Protein AF-A0A498L8N4-F1 (afdb_monomer_lite)

Foldseek 3Di:
DDDPDDDDDDDDPDDDPVVVVLVVLLVVLLVVQLPDDPDVVSNLVSLLSNLVVLVVVCQVPVQDDPVRSCNSHVCCPPPCSVLSSLCSVPPPVSVVCVVCLQVPVLVVLVVVCVVVVNDDPDDLVPDDSVVSSVSSVVSVVVRPPCDWDDDDPDIDHRDHPPDPDDDDPPDDPDDDDDD

Sequence (179 aa):
MEECSTTQPRASSKKDYGTLEREERALQQKEWLKHNSEPFTQVQSYMKDAVLCRANWIRANSSKDILELLTEYPHLTSPGMIAQDFQVLHGEAAPKLFETWIPEYAEKVLYLAKQDNKLPSLSVEDMTLDAKGELALTLLPTMVPQAVYRVGKKTIRHSIDVYKRHPGAIIGADIPDHE

Structure (mmCIF, N/CA/C/O backbone):
data_AF-A0A498L8N4-F1
#
_entry.id   AF-A0A498L8N4-F1
#
loop_
_atom_site.group_PDB
_atom_site.id
_atom_site.type_symbol
_atom_site.label_atom_id
_atom_site.label_alt_id
_atom_site.label_comp_id
_atom_site.label_asym_id
_atom_site.label_entity_id
_atom_site.label_seq_id
_atom_site.pdbx_PDB_ins_code
_atom_site.Cartn_x
_atom_site.Cartn_y
_atom_site.Cartn_z
_atom_site.occupancy
_atom_site.B_iso_or_equiv
_atom_site.auth_seq_id
_atom_site.auth_comp_id
_atom_site.auth_asym_id
_atom_site.auth_atom_id
_atom_site.pdbx_PDB_model_num
ATOM 1 N N . MET A 1 1 ? -32.725 -50.097 -29.576 1.00 42.28 1 MET A N 1
ATOM 2 C CA . MET A 1 1 ? -31.560 -49.910 -28.690 1.00 42.28 1 MET A CA 1
ATOM 3 C C . MET A 1 1 ? -30.473 -49.281 -29.528 1.00 42.28 1 MET A C 1
ATOM 5 O O . MET A 1 1 ? -30.275 -49.774 -30.626 1.00 42.28 1 MET A O 1
ATOM 9 N N . GLU A 1 2 ? -29.892 -48.200 -29.006 1.00 37.69 2 GLU A N 1
ATOM 10 C CA . GLU A 1 2 ? -28.631 -47.514 -29.352 1.00 37.69 2 GLU A CA 1
ATOM 11 C C . GLU A 1 2 ? -28.847 -45.994 -29.339 1.00 37.69 2 GLU A C 1
ATOM 13 O O . GLU A 1 2 ? -29.085 -45.350 -30.356 1.00 37.69 2 GLU A O 1
ATOM 18 N N . GLU A 1 3 ? -28.809 -45.424 -28.130 1.00 36.22 3 GLU A N 1
ATOM 19 C CA . GLU A 1 3 ? -28.600 -43.990 -27.935 1.00 36.22 3 GLU A CA 1
ATOM 20 C C . GLU A 1 3 ? -27.103 -43.693 -28.086 1.00 36.22 3 GLU A C 1
ATOM 22 O O . GLU A 1 3 ? -26.272 -44.125 -27.285 1.00 36.22 3 GLU A O 1
ATOM 27 N N . CYS A 1 4 ? -26.761 -42.948 -29.135 1.00 31.34 4 CYS A N 1
ATOM 28 C CA . CYS A 1 4 ? -25.422 -42.433 -29.380 1.00 31.34 4 CYS A CA 1
ATOM 29 C C . CYS A 1 4 ? -25.101 -41.327 -28.361 1.00 31.34 4 CYS A C 1
ATOM 31 O O . CYS A 1 4 ? -25.475 -40.165 -28.527 1.00 31.34 4 CYS A O 1
ATOM 33 N N . SER A 1 5 ? -24.408 -41.697 -27.283 1.00 40.62 5 SER A N 1
ATOM 34 C CA . SER A 1 5 ? -23.850 -40.752 -26.312 1.00 40.62 5 SER A CA 1
ATOM 35 C C . SER A 1 5 ? -22.663 -40.005 -26.924 1.00 40.62 5 SER A C 1
ATOM 37 O O . SER A 1 5 ? -21.530 -40.482 -26.912 1.00 40.62 5 SER A O 1
ATOM 39 N N . THR A 1 6 ? -22.920 -38.810 -27.458 1.00 42.62 6 THR A N 1
ATOM 40 C CA . THR A 1 6 ? -21.862 -37.870 -27.848 1.00 42.62 6 THR A CA 1
ATOM 41 C C . THR A 1 6 ? -21.382 -37.111 -26.612 1.00 42.62 6 THR A C 1
ATOM 43 O O . THR A 1 6 ? -21.995 -36.141 -26.168 1.00 42.62 6 THR A O 1
ATOM 46 N N . THR A 1 7 ? -20.261 -37.562 -26.054 1.00 40.69 7 THR A N 1
ATOM 47 C CA . THR A 1 7 ? -19.491 -36.852 -25.027 1.00 40.69 7 THR A CA 1
ATOM 48 C C . THR A 1 7 ? -18.955 -35.538 -25.601 1.00 40.69 7 THR A C 1
ATOM 50 O O . THR A 1 7 ? -18.041 -35.540 -26.424 1.00 40.69 7 THR A O 1
ATOM 53 N N . GLN A 1 8 ? -19.502 -34.400 -25.165 1.00 39.06 8 GLN A N 1
ATOM 54 C CA . GLN A 1 8 ? -18.907 -33.089 -25.436 1.00 39.06 8 GLN A CA 1
ATOM 55 C C . GLN A 1 8 ? -17.616 -32.910 -24.612 1.00 39.06 8 GLN A C 1
ATOM 57 O O . GLN A 1 8 ? -17.622 -33.173 -23.405 1.00 39.06 8 GLN A O 1
ATOM 62 N N . PRO A 1 9 ? -16.506 -32.439 -25.210 1.00 43.38 9 PRO A N 1
ATOM 63 C CA . PRO A 1 9 ? -15.283 -32.184 -24.467 1.00 43.38 9 PRO A CA 1
ATOM 64 C C . PRO A 1 9 ? -15.436 -30.947 -23.576 1.00 43.38 9 PRO A C 1
ATOM 66 O O . PRO A 1 9 ? -15.895 -29.882 -23.990 1.00 43.38 9 PRO A O 1
ATOM 69 N N . ARG A 1 10 ? -15.016 -31.116 -22.321 1.00 39.66 10 ARG A N 1
ATOM 70 C CA . ARG A 1 10 ? -14.948 -30.097 -21.271 1.00 39.66 10 ARG A CA 1
ATOM 71 C C . ARG A 1 10 ? -14.073 -28.932 -21.752 1.00 39.66 10 ARG A C 1
ATOM 73 O O . ARG A 1 10 ? -12.900 -29.128 -22.057 1.00 39.66 10 ARG A O 1
ATOM 80 N N . ALA A 1 11 ? -14.641 -27.731 -21.825 1.00 39.66 11 ALA A N 1
ATOM 81 C CA . ALA A 1 11 ? -13.932 -26.531 -22.254 1.00 39.66 11 ALA A CA 1
ATOM 82 C C . ALA A 1 11 ? -12.748 -26.223 -21.316 1.00 39.66 11 ALA A C 1
ATOM 84 O O . ALA A 1 11 ? -12.935 -25.788 -20.180 1.00 39.66 11 ALA A O 1
ATOM 85 N N . SER A 1 12 ? -11.522 -26.438 -21.800 1.00 50.81 12 SER A N 1
ATOM 86 C CA . SER A 1 12 ? -10.320 -25.835 -21.221 1.00 50.81 12 SER A CA 1
ATOM 87 C C . SER A 1 12 ? -10.375 -24.331 -21.463 1.00 50.81 12 SER A C 1
ATOM 89 O O . SER A 1 12 ? -10.429 -23.882 -22.608 1.00 50.81 12 SER A O 1
ATOM 91 N N . SER A 1 13 ? -10.373 -23.554 -20.382 1.00 54.66 13 SER A N 1
ATOM 92 C CA . SER A 1 13 ? -10.352 -22.093 -20.423 1.00 54.66 13 SER A CA 1
ATOM 93 C C . SER A 1 13 ? -9.054 -21.625 -21.095 1.00 54.66 13 SER A C 1
ATOM 95 O O . SER A 1 13 ? -7.993 -21.643 -20.474 1.00 54.66 13 SER A O 1
ATOM 97 N N . LYS A 1 14 ? -9.115 -21.2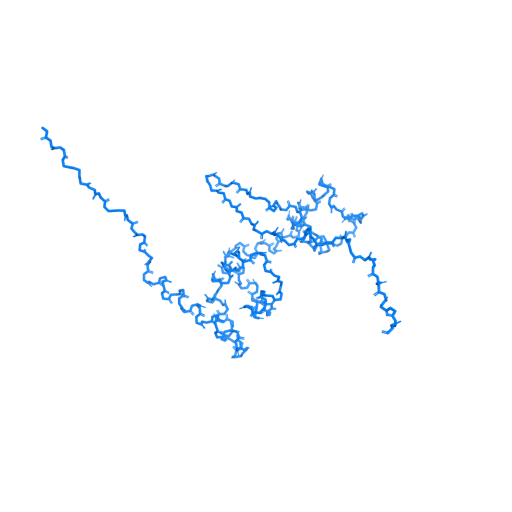46 -22.377 1.00 54.38 14 LYS A N 1
ATOM 98 C CA . LYS A 1 14 ? -7.996 -20.605 -23.079 1.00 54.38 14 LYS A CA 1
ATOM 99 C C . LYS A 1 14 ? -7.774 -19.232 -22.436 1.00 54.38 14 LYS A C 1
ATOM 101 O O . LYS A 1 14 ? -8.655 -18.386 -22.513 1.00 54.38 14 LYS A O 1
ATOM 106 N N . LYS A 1 15 ? -6.639 -19.027 -21.760 1.00 56.31 15 LYS A N 1
ATOM 107 C CA . LYS A 1 15 ? -6.178 -17.673 -21.417 1.00 56.31 15 LYS A CA 1
ATOM 108 C C . LYS A 1 15 ? -5.852 -16.945 -22.725 1.00 56.31 15 LYS A C 1
ATOM 110 O O . LYS A 1 15 ? -5.219 -17.538 -23.599 1.00 56.31 15 LYS A O 1
ATOM 115 N N . ASP A 1 16 ? -6.278 -15.693 -22.853 1.00 76.62 16 ASP A N 1
ATOM 116 C CA . ASP A 1 16 ? -5.996 -14.881 -24.037 1.00 76.62 16 ASP A CA 1
ATOM 117 C C . ASP A 1 16 ? -4.483 -14.670 -24.192 1.00 76.62 16 ASP A C 1
ATOM 119 O O . ASP A 1 16 ? -3.780 -14.356 -23.230 1.00 76.62 16 ASP A O 1
ATOM 123 N N . TYR A 1 17 ? -3.974 -14.834 -25.414 1.00 68.12 17 TYR A N 1
ATOM 124 C CA . TYR A 1 17 ? -2.542 -14.746 -25.729 1.00 68.12 17 TYR A CA 1
ATOM 125 C C . TYR A 1 17 ? -1.923 -13.410 -25.271 1.00 68.12 17 TYR A C 1
ATOM 127 O O . TYR A 1 17 ? -0.862 -13.391 -24.653 1.00 68.12 17 TYR A O 1
ATOM 135 N N . GLY A 1 18 ? -2.648 -12.298 -25.439 1.00 73.06 18 GLY A N 1
ATOM 136 C CA . GLY A 1 18 ? -2.208 -10.977 -24.970 1.00 73.06 18 GLY A CA 1
ATOM 137 C C . GLY A 1 18 ? -2.157 -10.821 -23.443 1.00 73.06 18 GLY A C 1
ATOM 138 O O . GLY A 1 18 ? -1.467 -9.937 -22.933 1.00 73.06 18 GLY A O 1
ATOM 139 N N . THR A 1 19 ? -2.858 -11.669 -22.685 1.00 76.12 19 THR A N 1
ATOM 140 C CA . THR A 1 19 ? -2.747 -11.704 -21.219 1.00 76.12 19 THR A CA 1
ATOM 141 C C . THR A 1 19 ? -1.460 -12.399 -20.790 1.00 76.12 19 THR A C 1
ATOM 143 O O . THR A 1 19 ? -0.800 -11.919 -19.872 1.00 76.12 19 THR A O 1
ATOM 146 N N . LEU A 1 20 ? -1.072 -13.477 -21.476 1.00 77.94 20 LEU A N 1
ATOM 147 C CA . LEU A 1 20 ? 0.156 -14.218 -21.175 1.00 77.94 20 LEU A CA 1
ATOM 148 C C . LEU A 1 20 ? 1.409 -13.366 -21.412 1.00 77.94 20 LEU A C 1
ATOM 150 O O . LEU A 1 20 ? 2.255 -13.282 -20.528 1.00 77.94 20 LEU A O 1
ATOM 154 N N . GLU A 1 21 ? 1.485 -12.650 -22.536 1.00 83.88 21 GLU A N 1
ATOM 155 C CA . GLU A 1 21 ? 2.618 -11.751 -22.821 1.00 83.88 21 GLU A CA 1
ATOM 156 C C . GLU A 1 21 ? 2.753 -10.623 -21.785 1.00 83.88 21 GLU A C 1
ATOM 158 O O . GLU A 1 21 ? 3.856 -10.203 -21.431 1.00 83.88 21 GLU A O 1
ATOM 163 N N . ARG A 1 22 ? 1.622 -10.118 -21.276 1.00 85.12 22 ARG A N 1
ATOM 164 C CA . ARG A 1 22 ? 1.615 -9.092 -20.227 1.00 85.12 22 ARG A CA 1
ATOM 165 C C . ARG A 1 22 ? 2.090 -9.656 -18.888 1.00 85.12 22 ARG A C 1
ATOM 167 O O . ARG A 1 22 ? 2.862 -8.990 -18.204 1.00 85.12 22 ARG A O 1
ATOM 174 N N . GLU A 1 23 ? 1.627 -10.850 -18.518 1.00 85.38 23 GLU A N 1
ATOM 175 C CA . GLU A 1 23 ? 2.063 -11.547 -17.301 1.00 85.38 23 GLU A CA 1
ATOM 176 C C . GLU A 1 23 ? 3.578 -11.816 -17.341 1.00 85.38 23 GLU A C 1
ATOM 178 O O . GLU A 1 23 ? 4.279 -11.522 -16.372 1.00 85.38 23 GLU A O 1
ATOM 183 N N . GLU A 1 24 ? 4.101 -12.295 -18.470 1.00 90.56 24 GLU A N 1
ATOM 184 C CA . GLU A 1 24 ? 5.531 -12.573 -18.644 1.00 90.56 24 GLU A CA 1
ATOM 185 C C . GLU A 1 24 ? 6.387 -11.303 -18.555 1.00 90.56 24 GLU A C 1
ATOM 187 O O . GLU A 1 24 ? 7.377 -11.267 -17.819 1.00 90.56 24 GLU A O 1
ATOM 192 N N . ARG A 1 25 ? 5.968 -10.220 -19.220 1.00 93.12 25 ARG A N 1
ATOM 193 C CA . ARG A 1 25 ? 6.651 -8.922 -19.126 1.00 93.12 25 ARG A CA 1
ATOM 194 C C . ARG A 1 25 ? 6.692 -8.403 -17.691 1.00 93.12 25 ARG A C 1
ATOM 196 O O . ARG A 1 25 ? 7.741 -7.953 -17.236 1.00 93.12 25 ARG A O 1
ATOM 203 N N . ALA A 1 26 ? 5.578 -8.497 -16.967 1.00 91.50 26 ALA A N 1
ATOM 204 C CA . ALA A 1 26 ? 5.507 -8.051 -15.580 1.00 91.50 26 ALA A CA 1
ATOM 205 C C . ALA A 1 26 ? 6.441 -8.860 -14.661 1.00 91.50 26 ALA A C 1
ATOM 207 O O . ALA A 1 26 ? 7.021 -8.300 -13.730 1.00 91.50 26 ALA A O 1
ATOM 208 N N . LEU A 1 27 ? 6.638 -10.157 -14.932 1.00 92.00 27 LEU A N 1
ATOM 209 C CA . LEU A 1 27 ? 7.615 -10.984 -14.214 1.00 92.00 27 LEU A CA 1
ATOM 210 C C . LEU A 1 27 ? 9.058 -10.566 -14.517 1.00 92.00 27 LEU A C 1
ATOM 212 O O . LEU A 1 27 ? 9.855 -10.442 -13.589 1.00 92.00 27 LEU A O 1
ATOM 216 N N . GLN A 1 28 ? 9.384 -10.293 -15.781 1.00 94.88 28 GLN A N 1
ATOM 217 C CA . GLN A 1 28 ? 10.712 -9.800 -16.169 1.00 94.88 28 GLN A CA 1
ATOM 218 C C . GLN A 1 28 ? 11.017 -8.438 -15.528 1.00 94.88 28 GLN A C 1
ATOM 220 O O . GLN A 1 28 ? 12.102 -8.228 -14.988 1.00 94.88 28 GLN A O 1
ATOM 225 N N . GLN A 1 29 ? 10.044 -7.524 -15.530 1.00 95.50 29 GLN A N 1
ATOM 226 C CA . GLN A 1 29 ? 10.165 -6.209 -14.895 1.00 95.50 29 GLN A CA 1
ATOM 227 C C . GLN A 1 29 ? 10.313 -6.317 -13.377 1.00 95.50 29 GLN A C 1
ATOM 229 O O . GLN A 1 29 ? 11.147 -5.629 -12.793 1.00 95.50 29 GLN A O 1
ATOM 234 N N . LYS A 1 30 ? 9.543 -7.205 -12.737 1.00 95.00 30 LYS A N 1
ATOM 235 C CA . LYS A 1 30 ? 9.691 -7.513 -11.312 1.00 95.00 30 LYS A CA 1
ATOM 236 C C . LYS A 1 30 ? 11.104 -8.001 -10.996 1.00 95.00 30 LYS A C 1
ATOM 238 O O . LYS A 1 30 ? 11.689 -7.528 -10.029 1.00 95.00 30 LYS A O 1
ATOM 243 N N . GLU A 1 31 ? 11.640 -8.929 -11.782 1.00 96.06 31 GLU A N 1
ATOM 244 C CA . GLU A 1 31 ? 12.989 -9.445 -11.541 1.00 96.06 31 GLU A CA 1
ATOM 245 C C . GLU A 1 31 ? 14.042 -8.349 -11.727 1.00 96.06 31 GLU A C 1
ATOM 247 O O . GLU A 1 31 ? 14.933 -8.199 -10.898 1.00 96.06 31 GLU A O 1
ATOM 252 N N . TRP A 1 32 ? 13.893 -7.498 -12.745 1.00 97.44 32 TRP A N 1
ATOM 253 C CA . TRP A 1 32 ? 14.767 -6.338 -12.926 1.00 97.44 32 TRP A CA 1
ATOM 254 C C . TRP A 1 32 ? 14.741 -5.398 -11.709 1.00 97.44 32 TRP A C 1
ATOM 256 O O . TRP A 1 32 ? 15.796 -4.976 -11.233 1.00 97.44 32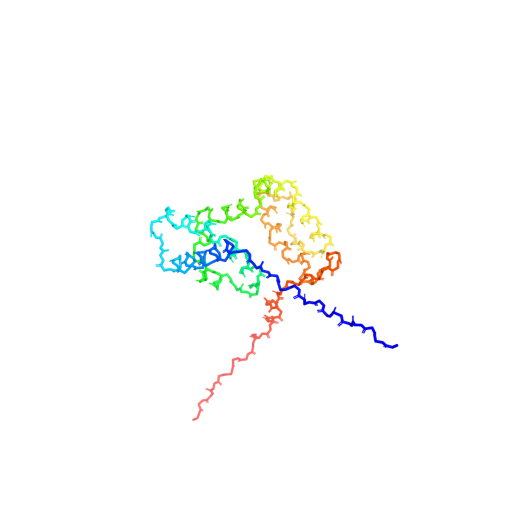 TRP A O 1
ATOM 266 N N . LEU A 1 33 ? 13.554 -5.118 -11.162 1.00 96.88 33 LEU A N 1
ATOM 267 C CA . LEU A 1 33 ? 13.363 -4.251 -9.993 1.00 96.88 33 LEU A CA 1
ATOM 268 C C . LEU A 1 33 ? 14.043 -4.771 -8.718 1.00 96.88 33 LEU A C 1
ATOM 270 O O . LEU A 1 33 ? 14.300 -3.974 -7.819 1.00 96.88 33 LEU A O 1
ATOM 274 N N . LYS A 1 34 ? 14.352 -6.070 -8.620 1.00 96.38 34 LYS A N 1
ATOM 275 C CA . LYS A 1 34 ? 15.076 -6.622 -7.463 1.00 96.38 34 LYS A CA 1
ATOM 276 C C . LYS A 1 34 ? 16.536 -6.187 -7.408 1.00 96.38 34 LYS A C 1
ATOM 278 O O . LYS A 1 34 ? 17.093 -6.068 -6.323 1.00 96.38 34 LYS A O 1
ATOM 283 N N . HIS A 1 35 ? 17.139 -5.947 -8.569 1.00 96.44 35 HIS A N 1
ATOM 284 C CA . HIS A 1 35 ? 18.582 -5.716 -8.693 1.00 96.44 35 HIS A CA 1
ATOM 285 C C . HIS A 1 35 ? 18.931 -4.291 -9.127 1.00 96.44 35 HIS A C 1
ATOM 287 O O . HIS A 1 35 ? 20.108 -3.956 -9.229 1.00 96.44 35 HIS A O 1
ATOM 293 N N . ASN A 1 36 ? 17.931 -3.449 -9.403 1.00 96.25 36 ASN A N 1
ATOM 294 C CA . ASN A 1 36 ? 18.133 -2.116 -9.961 1.00 96.25 36 ASN A CA 1
ATOM 295 C C . ASN A 1 36 ? 17.273 -1.075 -9.240 1.00 96.25 36 ASN A C 1
ATOM 297 O O . ASN A 1 36 ? 16.081 -1.293 -9.015 1.00 96.25 36 ASN A O 1
ATOM 301 N N . SER A 1 37 ? 17.875 0.080 -8.946 1.00 93.75 37 SER A N 1
ATOM 302 C CA . SER A 1 37 ? 17.216 1.218 -8.283 1.00 93.75 37 SER A CA 1
ATOM 303 C C . SER A 1 37 ? 17.215 2.498 -9.119 1.00 93.75 37 SER A C 1
ATOM 305 O O . SER A 1 37 ? 16.623 3.488 -8.709 1.00 93.75 37 SER A O 1
ATOM 307 N N . GLU A 1 38 ? 17.852 2.486 -10.291 1.00 93.06 38 GLU A N 1
ATOM 308 C CA . GLU A 1 38 ? 17.982 3.642 -11.176 1.00 93.06 38 GLU A CA 1
ATOM 309 C C . GLU A 1 38 ? 17.888 3.207 -12.652 1.00 93.06 38 GLU A C 1
ATOM 311 O O . GLU A 1 38 ? 18.281 2.083 -12.978 1.00 93.06 38 GLU A O 1
ATOM 316 N N . PRO A 1 39 ? 17.398 4.074 -13.559 1.00 95.56 39 PRO A N 1
ATOM 317 C CA . PRO A 1 39 ? 16.883 5.416 -13.284 1.00 95.56 39 PRO A CA 1
ATOM 318 C C . PRO A 1 39 ? 15.490 5.390 -12.633 1.00 95.56 39 PRO A C 1
ATOM 320 O O . PRO A 1 39 ? 14.658 4.542 -12.975 1.00 95.56 39 PRO A O 1
ATOM 323 N N . PHE A 1 40 ? 15.198 6.354 -11.751 1.00 92.75 40 PHE A N 1
ATOM 324 C CA . PHE A 1 40 ? 13.894 6.462 -11.069 1.00 92.75 40 PHE A CA 1
ATOM 325 C C . PHE A 1 40 ? 12.682 6.377 -12.015 1.00 92.75 40 PHE A C 1
ATOM 327 O O . PHE A 1 40 ? 11.689 5.722 -11.703 1.00 92.75 40 PHE A O 1
ATOM 334 N N . THR A 1 41 ? 12.756 6.992 -13.198 1.00 94.44 41 THR A N 1
ATOM 335 C CA . THR A 1 41 ? 11.671 6.959 -14.195 1.00 94.44 41 THR A CA 1
ATOM 336 C C . THR A 1 41 ? 11.357 5.541 -14.674 1.00 94.44 41 THR A C 1
ATOM 338 O O . THR A 1 41 ? 10.190 5.188 -14.856 1.00 94.44 41 THR A O 1
ATOM 341 N N . GLN A 1 42 ? 12.381 4.703 -14.836 1.00 96.44 42 GLN A N 1
ATOM 342 C CA . GLN A 1 42 ? 12.216 3.312 -15.239 1.00 96.44 42 GLN A CA 1
ATOM 343 C C . GLN A 1 42 ? 11.716 2.449 -14.084 1.00 96.44 42 GLN A C 1
ATOM 345 O O . GLN A 1 42 ? 10.798 1.655 -14.287 1.00 96.44 42 GLN A O 1
ATOM 350 N N . VAL A 1 43 ? 12.229 2.672 -12.868 1.00 96.19 43 VAL A N 1
ATOM 351 C CA . VAL A 1 43 ? 11.698 2.038 -11.650 1.00 96.19 43 VAL A CA 1
ATOM 352 C C . VAL A 1 43 ? 10.205 2.328 -11.516 1.00 96.19 43 VAL A C 1
ATOM 354 O O . VAL A 1 43 ? 9.412 1.403 -11.362 1.00 96.19 43 VAL A O 1
ATOM 357 N N . GLN A 1 44 ? 9.799 3.592 -11.656 1.00 95.38 44 GLN A N 1
ATOM 358 C CA . GLN A 1 44 ? 8.401 4.005 -11.567 1.00 95.38 44 GLN A CA 1
ATOM 359 C C . GLN A 1 44 ? 7.530 3.342 -12.644 1.00 95.38 44 GLN A C 1
ATOM 361 O O . GLN A 1 44 ? 6.427 2.886 -12.337 1.00 95.38 44 GLN A O 1
ATOM 366 N N . SER A 1 45 ? 8.016 3.262 -13.887 1.00 96.25 45 SER A N 1
ATOM 367 C CA . SER A 1 45 ? 7.297 2.598 -14.980 1.00 96.25 45 SER A CA 1
ATOM 368 C C . SER A 1 45 ? 7.121 1.103 -14.716 1.00 96.25 45 SER A C 1
ATOM 370 O O . SER A 1 45 ? 6.021 0.576 -14.856 1.00 96.25 45 SER A O 1
ATOM 372 N N . TYR A 1 46 ? 8.185 0.412 -14.307 1.00 97.06 46 TYR A N 1
ATOM 373 C CA . TYR A 1 46 ? 8.139 -1.031 -14.059 1.00 97.06 46 TYR A CA 1
ATOM 374 C C . TYR A 1 46 ? 7.321 -1.367 -12.812 1.00 97.06 46 TYR A C 1
ATOM 376 O O . TYR A 1 46 ? 6.593 -2.360 -12.801 1.00 97.06 46 TYR A O 1
ATOM 384 N N . MET A 1 47 ? 7.373 -0.518 -11.781 1.00 96.12 47 MET A N 1
ATOM 385 C CA . MET A 1 47 ? 6.514 -0.650 -10.605 1.00 96.12 47 MET A CA 1
ATOM 386 C C . MET A 1 47 ? 5.036 -0.604 -10.990 1.00 96.12 47 MET A C 1
ATOM 388 O O . MET A 1 47 ? 4.267 -1.440 -10.498 1.00 96.12 47 MET A O 1
ATOM 392 N N . LYS A 1 48 ? 4.669 0.288 -11.919 1.00 94.88 48 LYS A N 1
ATOM 393 C CA . LYS A 1 48 ? 3.303 0.431 -12.434 1.00 94.88 48 LYS A CA 1
ATOM 394 C C . LYS A 1 48 ? 2.848 -0.800 -13.199 1.00 94.88 48 LYS A C 1
ATOM 396 O O . LYS A 1 48 ? 1.753 -1.301 -12.956 1.00 94.88 48 LYS A O 1
ATOM 401 N N . ASP A 1 49 ? 3.691 -1.306 -14.090 1.00 94.00 49 ASP A N 1
ATOM 402 C CA . ASP A 1 49 ? 3.359 -2.465 -14.919 1.00 94.00 49 ASP A CA 1
ATOM 403 C C . ASP A 1 49 ? 3.218 -3.749 -14.080 1.00 94.00 49 ASP A C 1
ATOM 405 O O . ASP A 1 49 ? 2.344 -4.580 -14.337 1.00 94.00 49 ASP A O 1
ATOM 409 N N . ALA A 1 50 ? 4.017 -3.881 -13.016 1.00 93.75 50 ALA A N 1
ATOM 410 C CA . ALA A 1 50 ? 4.012 -5.042 -12.128 1.00 93.75 50 ALA A CA 1
ATOM 411 C C . ALA A 1 50 ? 2.949 -4.995 -11.008 1.00 93.75 50 ALA A C 1
ATOM 413 O O . ALA A 1 50 ? 2.889 -5.921 -10.191 1.00 93.75 50 ALA A O 1
ATOM 414 N N . VAL A 1 51 ? 2.098 -3.961 -10.944 1.00 94.31 51 VAL A N 1
ATOM 415 C CA . VAL A 1 51 ? 1.148 -3.751 -9.831 1.00 94.31 51 VAL A CA 1
ATOM 416 C C . VAL A 1 51 ? 0.203 -4.925 -9.594 1.00 94.31 51 VAL A C 1
ATOM 418 O O . VAL A 1 51 ? 0.019 -5.353 -8.457 1.00 94.31 51 VAL A O 1
ATOM 421 N N . LEU A 1 52 ? -0.365 -5.503 -10.654 1.00 90.62 52 LEU A N 1
ATOM 422 C CA . LEU A 1 52 ? -1.294 -6.627 -10.522 1.00 90.62 52 LEU A CA 1
ATOM 423 C C . LEU A 1 52 ? -0.577 -7.878 -10.008 1.00 90.62 52 LEU A C 1
ATOM 425 O O . LEU A 1 52 ? -1.097 -8.572 -9.133 1.00 90.62 52 LEU A O 1
ATOM 429 N N . CYS A 1 53 ? 0.633 -8.141 -10.505 1.00 91.19 53 CYS A N 1
ATOM 430 C CA . CYS A 1 53 ? 1.465 -9.248 -10.040 1.00 91.19 53 CYS A CA 1
ATOM 431 C C . CYS A 1 53 ? 1.811 -9.085 -8.559 1.00 91.19 53 CYS A C 1
ATOM 433 O O . CYS A 1 53 ? 1.651 -10.030 -7.787 1.00 91.19 53 CYS A O 1
ATOM 435 N N . ARG A 1 54 ? 2.221 -7.880 -8.153 1.00 94.19 54 ARG A N 1
ATOM 436 C CA . ARG A 1 54 ? 2.538 -7.544 -6.762 1.00 94.19 54 ARG A CA 1
ATOM 437 C C . ARG A 1 54 ? 1.326 -7.670 -5.846 1.00 94.19 54 ARG A C 1
ATOM 439 O O . ARG A 1 54 ? 1.396 -8.383 -4.851 1.00 94.19 54 ARG A O 1
ATOM 446 N N . ALA A 1 55 ? 0.193 -7.077 -6.210 1.00 91.38 55 ALA A N 1
ATOM 447 C CA . ALA A 1 55 ? -1.034 -7.155 -5.421 1.00 91.38 55 ALA A CA 1
ATOM 448 C C . ALA A 1 55 ? -1.530 -8.600 -5.249 1.00 91.38 55 ALA A C 1
ATOM 450 O O . ALA A 1 55 ? -1.952 -8.993 -4.161 1.00 91.38 55 ALA A O 1
ATOM 451 N N . ASN A 1 56 ? -1.466 -9.413 -6.307 1.00 89.12 56 ASN A N 1
ATOM 452 C CA . ASN A 1 56 ? -1.840 -10.824 -6.236 1.00 89.12 56 ASN A CA 1
ATOM 453 C C . ASN A 1 56 ? -0.867 -11.630 -5.373 1.00 89.12 56 ASN A C 1
ATOM 455 O O . ASN A 1 56 ? -1.316 -12.454 -4.579 1.00 89.12 56 ASN A O 1
ATOM 459 N N . TRP A 1 57 ? 0.438 -11.369 -5.481 1.00 92.50 57 TRP A N 1
ATOM 460 C CA . TRP A 1 57 ? 1.440 -12.026 -4.647 1.00 92.50 57 TRP A CA 1
ATOM 461 C C . TRP A 1 57 ? 1.246 -11.685 -3.168 1.00 92.50 57 TRP A C 1
ATOM 463 O O . TRP A 1 57 ? 1.186 -12.603 -2.356 1.00 92.50 57 TRP A O 1
ATOM 473 N N . ILE A 1 58 ? 1.048 -10.408 -2.822 1.00 90.88 58 ILE A N 1
ATOM 474 C CA . ILE A 1 58 ? 0.799 -9.965 -1.438 1.00 90.88 58 ILE A CA 1
ATOM 475 C C . ILE A 1 58 ? -0.432 -10.669 -0.856 1.00 90.88 58 ILE A C 1
ATOM 477 O O . ILE A 1 58 ? -0.378 -11.210 0.246 1.00 90.88 58 ILE A O 1
ATOM 481 N N . ARG A 1 59 ? -1.538 -10.734 -1.611 1.00 87.69 59 ARG A N 1
ATOM 482 C CA . ARG A 1 59 ? -2.760 -11.427 -1.163 1.00 87.69 59 ARG A CA 1
ATOM 483 C C . ARG A 1 59 ? -2.562 -12.933 -0.999 1.00 87.69 59 ARG A C 1
ATOM 485 O O . ARG A 1 59 ? -3.133 -13.514 -0.083 1.00 87.69 59 ARG A O 1
ATOM 492 N N . ALA A 1 60 ? -1.793 -13.558 -1.890 1.00 87.38 60 ALA A N 1
ATOM 493 C CA . ALA A 1 60 ? -1.508 -14.991 -1.840 1.00 87.38 60 ALA A CA 1
ATOM 494 C C . ALA A 1 60 ? -0.501 -15.367 -0.739 1.00 87.38 60 ALA A C 1
ATOM 496 O O . ALA A 1 60 ? -0.460 -16.524 -0.331 1.00 87.38 60 ALA A O 1
ATOM 497 N N . ASN A 1 61 ? 0.288 -14.405 -0.256 1.00 88.69 61 ASN A N 1
ATOM 498 C CA . ASN A 1 61 ? 1.362 -14.605 0.712 1.00 88.69 61 ASN A CA 1
ATOM 499 C C . ASN A 1 61 ? 1.135 -13.765 1.981 1.00 88.69 61 ASN A C 1
ATOM 501 O O . ASN A 1 61 ? 2.074 -13.203 2.535 1.00 88.69 61 ASN A O 1
ATOM 505 N N . SER A 1 62 ? -0.109 -13.685 2.467 1.00 81.06 62 SER A N 1
ATOM 506 C CA . SER A 1 62 ? -0.482 -12.836 3.613 1.00 81.06 62 SER A CA 1
ATOM 507 C C . SER A 1 62 ? 0.177 -13.214 4.945 1.00 81.06 62 SER A C 1
ATOM 509 O O . SER A 1 62 ? 0.067 -12.463 5.907 1.00 81.06 62 SER A O 1
ATOM 511 N N . SER A 1 63 ? 0.821 -14.379 5.023 1.00 83.12 63 SER A N 1
ATOM 512 C CA . SER A 1 63 ? 1.584 -14.823 6.193 1.00 83.12 63 SER A CA 1
ATOM 513 C C . SER A 1 63 ? 3.037 -14.341 6.200 1.00 83.12 63 SER A C 1
ATOM 515 O O . SER A 1 63 ? 3.735 -14.603 7.175 1.00 83.12 63 SER A O 1
ATOM 517 N N . LYS A 1 64 ? 3.513 -13.723 5.111 1.00 85.38 64 LYS A N 1
ATOM 518 C CA . LYS A 1 64 ? 4.878 -13.202 4.997 1.00 85.38 64 LYS A CA 1
ATOM 519 C C . LYS A 1 64 ? 5.033 -11.933 5.816 1.00 85.38 64 LYS A C 1
ATOM 521 O O . LYS A 1 64 ? 4.127 -11.097 5.840 1.00 85.38 64 LYS A O 1
ATOM 526 N N . ASP A 1 65 ? 6.178 -11.797 6.470 1.00 89.75 65 ASP A N 1
ATOM 527 C CA . ASP A 1 65 ? 6.476 -10.580 7.212 1.00 89.75 65 ASP A CA 1
ATOM 528 C C . ASP A 1 65 ? 6.886 -9.421 6.282 1.00 89.75 65 ASP A C 1
ATOM 530 O O . ASP A 1 65 ? 7.020 -9.559 5.060 1.00 89.75 65 ASP A O 1
ATOM 534 N N . ILE A 1 66 ? 7.056 -8.238 6.875 1.00 88.50 66 ILE A N 1
ATOM 535 C CA . ILE A 1 66 ? 7.420 -7.028 6.135 1.00 88.50 66 ILE A CA 1
ATOM 536 C C . ILE A 1 66 ? 8.812 -7.128 5.492 1.00 88.50 66 ILE A C 1
ATOM 538 O O . ILE A 1 66 ? 9.024 -6.560 4.423 1.00 88.50 66 ILE A O 1
ATOM 542 N N . LEU A 1 67 ? 9.754 -7.855 6.097 1.00 93.25 67 LEU A N 1
ATOM 543 C CA . LEU A 1 67 ? 11.111 -8.001 5.570 1.00 93.25 67 LEU A CA 1
ATOM 544 C C . LEU A 1 67 ? 11.115 -8.922 4.350 1.00 93.25 67 LEU A C 1
ATOM 546 O O . LEU A 1 67 ? 11.748 -8.607 3.343 1.00 93.25 67 LEU A O 1
ATOM 550 N N . GLU A 1 68 ? 10.362 -10.019 4.399 1.00 94.62 68 GLU A N 1
ATOM 551 C CA . GLU A 1 68 ? 10.151 -10.911 3.259 1.00 94.62 68 GLU A CA 1
ATOM 552 C C . GLU A 1 68 ? 9.439 -10.187 2.109 1.00 94.62 68 GLU A C 1
ATOM 554 O O . GLU A 1 68 ? 9.819 -10.343 0.945 1.00 94.62 68 GLU A O 1
ATOM 559 N N . LEU A 1 69 ? 8.445 -9.346 2.421 1.00 93.44 69 LEU A N 1
ATOM 560 C CA . LEU A 1 69 ? 7.764 -8.518 1.426 1.00 93.44 69 LEU A CA 1
ATOM 561 C C . LEU A 1 69 ? 8.725 -7.543 0.738 1.00 93.44 69 LEU A C 1
ATOM 563 O O . LEU A 1 69 ? 8.723 -7.453 -0.490 1.00 93.44 69 LEU A O 1
ATOM 567 N N . LEU A 1 70 ? 9.543 -6.825 1.509 1.00 95.06 70 LEU A N 1
ATOM 568 C CA . LEU A 1 70 ? 10.503 -5.861 0.967 1.00 95.06 70 LEU A CA 1
ATOM 569 C C . LEU A 1 70 ? 11.690 -6.540 0.277 1.00 95.06 70 LEU A C 1
ATOM 571 O O . LEU A 1 70 ? 12.265 -5.969 -0.641 1.00 95.06 70 LEU A O 1
ATOM 575 N N . THR A 1 71 ? 12.015 -7.781 0.635 1.00 95.12 71 THR A N 1
ATOM 576 C CA . THR A 1 71 ? 12.975 -8.592 -0.128 1.00 95.12 71 THR A CA 1
ATOM 577 C C . THR A 1 71 ? 12.422 -8.926 -1.514 1.00 95.12 71 THR A C 1
ATOM 579 O O . THR A 1 71 ? 13.144 -8.879 -2.509 1.00 95.12 71 THR A O 1
ATOM 582 N N . GLU A 1 72 ? 11.127 -9.238 -1.606 1.00 95.62 72 GLU A N 1
ATOM 583 C CA . GLU A 1 72 ? 10.492 -9.570 -2.882 1.00 95.62 72 GLU A CA 1
ATOM 584 C C . GLU A 1 72 ? 10.172 -8.330 -3.737 1.00 95.62 72 GLU A C 1
ATOM 586 O O . GLU A 1 72 ? 10.242 -8.395 -4.968 1.00 95.62 72 GLU A O 1
ATOM 591 N N . TYR A 1 73 ? 9.829 -7.211 -3.093 1.00 96.19 73 TYR A N 1
ATOM 592 C CA . TYR A 1 73 ? 9.445 -5.940 -3.712 1.00 96.19 73 TYR A CA 1
ATOM 593 C C . TYR A 1 73 ? 10.160 -4.756 -3.031 1.00 96.19 73 TYR A C 1
ATOM 595 O O . TYR A 1 73 ? 9.521 -3.993 -2.299 1.00 96.19 73 TYR A O 1
ATOM 603 N N . PRO A 1 74 ? 11.464 -4.549 -3.295 1.00 96.38 74 PRO A N 1
ATOM 604 C CA . PRO A 1 74 ? 12.288 -3.571 -2.568 1.00 96.38 74 PRO A CA 1
ATOM 605 C C . PRO A 1 74 ? 11.836 -2.120 -2.735 1.00 96.38 74 PRO A C 1
ATOM 607 O O . PRO A 1 74 ? 12.037 -1.297 -1.849 1.00 96.38 74 PRO A O 1
ATOM 610 N N . HIS A 1 75 ? 11.164 -1.808 -3.843 1.00 96.19 75 HIS A N 1
ATOM 611 C CA . HIS A 1 75 ? 10.685 -0.456 -4.141 1.00 96.19 75 HIS A CA 1
ATOM 612 C C . HIS A 1 75 ? 9.275 -0.170 -3.627 1.00 96.19 75 HIS A C 1
ATOM 614 O O . HIS A 1 75 ? 8.745 0.905 -3.893 1.00 96.19 75 HIS A O 1
ATOM 620 N N . LEU A 1 76 ? 8.630 -1.103 -2.917 1.00 94.94 76 LEU A N 1
ATOM 621 C CA . LEU A 1 76 ? 7.245 -0.917 -2.474 1.00 94.94 76 LEU A CA 1
ATOM 622 C C . LEU A 1 76 ? 7.086 0.317 -1.575 1.00 94.94 76 LEU A C 1
ATOM 624 O O . LEU A 1 76 ? 6.105 1.040 -1.708 1.00 94.94 76 LEU A O 1
ATOM 628 N N . THR A 1 77 ? 8.055 0.584 -0.700 1.00 92.75 77 THR A N 1
ATOM 629 C CA . THR A 1 77 ? 8.050 1.740 0.212 1.00 92.75 77 THR A CA 1
ATOM 630 C C . THR A 1 77 ? 8.693 2.989 -0.384 1.00 92.75 77 THR A C 1
ATOM 632 O O . THR A 1 77 ? 8.777 4.011 0.297 1.00 92.75 77 THR A O 1
ATOM 635 N N . SER A 1 78 ? 9.149 2.941 -1.639 1.00 92.69 78 SER A N 1
ATOM 636 C CA . SER A 1 78 ? 9.675 4.126 -2.312 1.00 92.69 78 SER A CA 1
ATOM 637 C C . SER A 1 78 ? 8.572 5.187 -2.451 1.00 92.69 78 SER A C 1
ATOM 639 O O . SER A 1 78 ? 7.400 4.836 -2.655 1.00 92.69 78 SER A O 1
ATOM 641 N N . PRO A 1 79 ? 8.910 6.489 -2.360 1.00 91.38 79 PRO A N 1
ATOM 642 C CA . PRO A 1 79 ? 7.920 7.558 -2.402 1.00 91.38 79 PRO A CA 1
ATOM 643 C C . PRO A 1 79 ? 6.969 7.437 -3.599 1.00 91.38 79 PRO A C 1
ATOM 645 O O . PRO A 1 79 ? 7.391 7.331 -4.750 1.00 91.38 79 PRO A O 1
ATOM 648 N N . GLY A 1 80 ? 5.666 7.439 -3.316 1.00 90.44 80 GLY A N 1
ATOM 649 C CA . GLY A 1 80 ? 4.608 7.392 -4.327 1.00 90.44 80 GLY A CA 1
ATOM 650 C C . GLY A 1 80 ? 4.257 6.005 -4.880 1.00 90.44 80 GLY A C 1
ATOM 651 O O . GLY A 1 80 ? 3.246 5.904 -5.572 1.00 90.44 80 GLY A O 1
ATOM 652 N N . MET A 1 81 ? 4.998 4.933 -4.567 1.00 94.12 81 MET A N 1
ATOM 653 C CA . MET A 1 81 ? 4.718 3.601 -5.135 1.00 94.12 81 MET A CA 1
ATOM 654 C C . MET A 1 81 ? 3.433 2.979 -4.578 1.00 94.12 81 MET A C 1
ATOM 656 O O . MET A 1 81 ? 2.600 2.509 -5.344 1.00 94.12 81 MET A O 1
ATOM 660 N N . ILE A 1 82 ? 3.197 3.068 -3.267 1.00 91.88 82 ILE A N 1
ATOM 661 C CA . ILE A 1 82 ? 1.937 2.598 -2.659 1.00 91.88 82 ILE A CA 1
ATOM 662 C C . ILE A 1 82 ? 0.735 3.386 -3.200 1.00 91.88 82 ILE A C 1
ATOM 664 O O . ILE A 1 82 ? -0.301 2.805 -3.519 1.00 91.88 82 ILE A O 1
ATOM 668 N N . ALA A 1 83 ? 0.873 4.708 -3.341 1.00 90.00 83 ALA A N 1
ATOM 669 C CA . ALA A 1 83 ? -0.184 5.559 -3.886 1.00 90.00 83 ALA A CA 1
ATOM 670 C C . ALA A 1 83 ? -0.484 5.212 -5.354 1.00 90.00 83 ALA A C 1
ATOM 672 O O . ALA A 1 83 ? -1.647 5.133 -5.751 1.00 90.00 83 ALA A O 1
ATOM 673 N N . GLN A 1 84 ? 0.557 4.944 -6.146 1.00 92.44 84 GLN A N 1
ATOM 674 C CA . GLN A 1 84 ? 0.422 4.464 -7.517 1.00 92.44 84 GLN A CA 1
ATOM 675 C C . GLN A 1 84 ? -0.314 3.119 -7.570 1.00 92.44 84 GLN A C 1
ATOM 677 O O . GLN A 1 84 ? -1.221 2.965 -8.390 1.00 92.44 84 GLN A O 1
ATOM 682 N N . ASP A 1 85 ? 0.019 2.176 -6.686 1.00 93.19 85 ASP A N 1
ATOM 683 C CA . ASP A 1 85 ? -0.653 0.875 -6.612 1.00 93.19 85 ASP A CA 1
ATOM 684 C C . ASP A 1 85 ? -2.136 1.038 -6.336 1.00 93.19 85 ASP A C 1
ATOM 686 O O . ASP A 1 85 ? -2.974 0.485 -7.051 1.00 93.19 85 ASP A O 1
ATOM 690 N N . PHE A 1 86 ? -2.458 1.852 -5.333 1.00 90.12 86 PHE A N 1
ATOM 691 C CA . PHE A 1 86 ? -3.834 2.178 -4.997 1.00 90.12 86 PHE A CA 1
ATOM 692 C C . PHE A 1 86 ? -4.574 2.784 -6.188 1.00 90.12 86 PHE A C 1
ATOM 694 O O . PHE A 1 86 ? -5.677 2.342 -6.512 1.00 90.12 86 PHE A O 1
ATOM 701 N N . GLN A 1 87 ? -3.951 3.735 -6.887 1.00 90.62 87 GLN A N 1
ATOM 702 C CA . GLN A 1 87 ? -4.542 4.378 -8.056 1.00 90.62 87 GLN A CA 1
ATOM 703 C C . GLN A 1 87 ? -4.810 3.385 -9.194 1.00 90.62 87 GLN A C 1
ATOM 705 O O . GLN A 1 87 ? -5.868 3.453 -9.820 1.00 90.62 87 GLN A O 1
ATOM 710 N N . VAL A 1 88 ? -3.894 2.454 -9.479 1.00 91.00 88 VAL A N 1
ATOM 711 C CA . VAL A 1 88 ? -4.112 1.465 -10.549 1.00 91.00 88 VAL A CA 1
ATOM 712 C C . VAL A 1 88 ? -5.158 0.421 -10.148 1.00 91.00 88 VAL A C 1
ATOM 714 O O . VAL A 1 88 ? -5.962 0.011 -10.983 1.00 91.00 88 VAL A O 1
ATOM 717 N N . LEU A 1 89 ? -5.176 -0.005 -8.883 1.00 89.56 89 LEU A N 1
ATOM 718 C CA . LEU A 1 89 ? -6.088 -1.048 -8.403 1.00 89.56 89 LEU A CA 1
ATOM 719 C C . LEU A 1 89 ? -7.518 -0.548 -8.174 1.00 89.56 89 LEU A C 1
ATOM 721 O O . LEU A 1 89 ? -8.464 -1.321 -8.334 1.00 89.56 89 LEU A O 1
ATOM 725 N N . HIS A 1 90 ? -7.677 0.715 -7.780 1.00 87.12 90 HIS A N 1
ATOM 726 C CA . HIS A 1 90 ? -8.955 1.263 -7.316 1.00 87.12 90 HIS A CA 1
ATOM 727 C C . HIS A 1 90 ? -9.442 2.470 -8.127 1.00 87.12 90 HIS A C 1
ATOM 729 O O . HIS A 1 90 ? -10.572 2.918 -7.926 1.00 87.12 90 HIS A O 1
ATOM 735 N N . GLY A 1 91 ? -8.640 2.976 -9.069 1.00 88.25 91 GLY A N 1
ATOM 736 C CA . GLY A 1 91 ? -9.031 4.063 -9.964 1.00 88.25 91 GLY A CA 1
ATOM 737 C C . GLY A 1 91 ? -9.497 5.300 -9.198 1.00 88.25 91 GLY A C 1
ATOM 738 O O . GLY A 1 91 ? -8.837 5.763 -8.272 1.00 88.25 91 GLY A O 1
ATOM 739 N N . GLU A 1 92 ? -10.667 5.822 -9.560 1.00 84.69 92 GLU A N 1
ATOM 740 C CA . GLU A 1 92 ? -11.269 7.007 -8.929 1.00 84.69 92 GLU A CA 1
ATOM 741 C C . GLU A 1 92 ? -11.651 6.811 -7.453 1.00 84.69 92 GLU A C 1
ATOM 743 O O . GLU A 1 92 ? -11.888 7.790 -6.745 1.00 84.69 92 GLU A O 1
ATOM 748 N N . ALA A 1 93 ? -11.719 5.569 -6.963 1.00 83.06 93 ALA A N 1
ATOM 749 C CA . ALA A 1 93 ? -11.973 5.304 -5.548 1.00 83.06 93 ALA A CA 1
ATOM 750 C C . ALA A 1 93 ? -10.725 5.513 -4.672 1.00 83.06 93 ALA A C 1
ATOM 752 O O . ALA A 1 93 ? -10.866 5.715 -3.468 1.00 83.06 93 ALA A O 1
ATOM 753 N N . ALA A 1 94 ? -9.520 5.495 -5.256 1.00 82.56 94 ALA A N 1
ATOM 754 C CA . ALA A 1 94 ? -8.273 5.687 -4.519 1.00 82.56 94 ALA A CA 1
ATOM 755 C C . ALA A 1 94 ? -8.199 7.047 -3.792 1.00 82.56 94 ALA A C 1
ATOM 757 O O . ALA A 1 94 ? -8.029 7.029 -2.574 1.00 82.56 94 ALA A O 1
ATOM 758 N N . PRO A 1 95 ? -8.386 8.210 -4.456 1.00 80.75 95 PRO A N 1
ATOM 759 C CA . PRO A 1 95 ? -8.347 9.509 -3.776 1.00 80.75 95 PRO A CA 1
ATOM 760 C C . PRO A 1 95 ? -9.470 9.663 -2.745 1.00 80.75 95 PRO A C 1
ATOM 762 O O . PRO A 1 95 ? -9.232 10.156 -1.645 1.00 80.75 95 PRO A O 1
ATOM 765 N N . LYS A 1 96 ? -10.666 9.143 -3.050 1.00 82.00 96 LYS A N 1
ATOM 766 C CA . LYS A 1 96 ? -11.819 9.202 -2.142 1.00 82.00 96 LYS A CA 1
ATOM 767 C C . LYS A 1 96 ? -11.545 8.510 -0.813 1.00 82.00 96 LYS A C 1
ATOM 769 O O . LYS A 1 96 ? -12.034 8.973 0.212 1.00 82.00 96 LYS A O 1
ATOM 774 N N . LEU A 1 97 ? -10.769 7.422 -0.804 1.00 77.00 97 LEU A N 1
ATOM 775 C CA . LEU A 1 97 ? -10.400 6.746 0.439 1.00 77.00 97 LEU A CA 1
ATOM 776 C C . LEU A 1 97 ? -9.554 7.656 1.337 1.00 77.00 97 LEU A C 1
ATOM 778 O O . LEU A 1 97 ? -9.811 7.703 2.531 1.00 77.00 97 LEU A O 1
ATOM 782 N N . PHE A 1 98 ? -8.603 8.410 0.782 1.00 77.50 98 PHE A N 1
ATOM 783 C CA . PHE A 1 98 ? -7.800 9.356 1.566 1.00 77.50 98 PHE A CA 1
ATOM 784 C C . PHE A 1 98 ? -8.646 10.511 2.112 1.00 77.50 98 PHE A C 1
ATOM 786 O O . PHE A 1 98 ? -8.488 10.887 3.269 1.00 77.50 98 PHE A O 1
ATOM 793 N N . GLU A 1 99 ? -9.582 11.026 1.312 1.00 83.38 99 GLU A N 1
ATOM 794 C CA . GLU A 1 99 ? -10.491 12.108 1.720 1.00 83.38 99 GLU A CA 1
ATOM 795 C C . GLU A 1 99 ? -11.460 11.679 2.832 1.00 83.38 99 GLU A C 1
ATOM 797 O O . GLU A 1 99 ? -11.764 12.456 3.733 1.00 83.38 99 GLU A O 1
ATOM 802 N N . THR A 1 100 ? -11.936 10.434 2.780 1.00 84.81 100 THR A N 1
ATOM 803 C CA . THR A 1 100 ? -12.971 9.916 3.693 1.00 84.81 100 THR A CA 1
ATOM 804 C C . THR A 1 100 ? -12.413 9.073 4.840 1.00 84.81 100 THR A C 1
ATOM 806 O O . THR A 1 100 ? -13.156 8.754 5.771 1.00 84.81 100 THR A O 1
ATOM 809 N N . TRP A 1 101 ? -11.116 8.725 4.817 1.00 88.25 101 TRP A N 1
ATOM 810 C CA . TRP A 1 101 ? -10.486 7.863 5.822 1.00 88.25 101 TRP A CA 1
ATOM 811 C C . TRP A 1 101 ? -10.742 8.382 7.231 1.00 88.25 101 TRP A C 1
ATOM 813 O O . TRP A 1 101 ? -11.353 7.688 8.036 1.00 88.25 101 TRP A O 1
ATOM 823 N N . ILE A 1 102 ? -10.328 9.614 7.507 1.00 83.31 102 ILE A N 1
ATOM 824 C CA . ILE A 1 102 ? -10.465 10.208 8.834 1.00 83.31 102 ILE A CA 1
ATOM 825 C C . ILE A 1 102 ? -11.927 10.568 9.165 1.00 83.31 102 ILE A C 1
ATOM 827 O O . ILE A 1 102 ? -12.402 10.108 10.203 1.00 83.31 102 ILE A O 1
ATOM 831 N N . PRO A 1 103 ? -12.669 11.333 8.334 1.00 82.06 103 PRO A N 1
ATOM 832 C CA . PRO A 1 103 ? -13.996 11.817 8.725 1.00 82.06 103 PRO A CA 1
ATOM 833 C C . PRO A 1 103 ? -15.092 10.743 8.729 1.00 82.06 103 PRO A C 1
ATOM 835 O O . PRO A 1 103 ? -16.117 10.951 9.366 1.00 82.06 103 PRO A O 1
ATOM 838 N N . GLU A 1 104 ? -14.925 9.612 8.031 1.00 84.25 104 GLU A N 1
ATOM 839 C CA . GLU A 1 104 ? -15.997 8.610 7.921 1.00 84.25 104 GLU A CA 1
ATOM 840 C C . GLU A 1 104 ? -15.594 7.200 8.348 1.00 84.25 104 GLU A C 1
ATOM 842 O O . GLU A 1 104 ? -16.396 6.493 8.969 1.00 84.25 104 GLU A O 1
ATOM 847 N N . TYR A 1 105 ? -14.400 6.736 7.976 1.00 87.38 105 TYR A N 1
ATOM 848 C CA . TYR A 1 105 ? -14.019 5.338 8.196 1.00 87.38 105 TYR A CA 1
ATOM 849 C C . TYR A 1 105 ? -13.339 5.119 9.546 1.00 87.38 105 TYR A C 1
ATOM 851 O O . TYR A 1 105 ? -13.703 4.178 10.253 1.00 87.38 105 TYR A O 1
ATOM 859 N N . ALA A 1 106 ? -12.417 5.996 9.941 1.00 90.50 106 ALA A N 1
ATOM 860 C CA . ALA A 1 106 ? -11.709 5.909 11.210 1.00 90.50 106 ALA A CA 1
ATOM 861 C C . ALA A 1 106 ? -12.686 5.968 12.392 1.00 90.50 106 ALA A C 1
ATOM 863 O O . ALA A 1 106 ? -12.604 5.139 13.296 1.00 90.50 106 ALA A O 1
ATOM 864 N N . GLU A 1 107 ? -13.682 6.859 12.349 1.00 88.19 107 GLU A N 1
ATOM 865 C CA . GLU A 1 107 ? -14.716 6.939 13.389 1.00 88.19 107 GLU A CA 1
ATOM 866 C C . GLU A 1 107 ? -15.518 5.639 13.529 1.00 88.19 107 GLU A C 1
ATOM 868 O O . GLU A 1 107 ? -15.753 5.172 14.645 1.00 88.19 107 GLU A O 1
ATOM 873 N N . LYS A 1 108 ? -15.889 5.000 12.411 1.00 89.19 108 LYS A N 1
ATOM 874 C CA . LYS A 1 108 ? -16.599 3.709 12.430 1.00 89.19 108 LYS A CA 1
ATOM 875 C C . LYS A 1 108 ? -15.740 2.602 13.033 1.00 89.19 108 LYS A C 1
ATOM 877 O O . LYS A 1 108 ? -16.253 1.791 13.802 1.00 89.19 108 LYS A O 1
ATOM 882 N N . VAL A 1 109 ? -14.446 2.569 12.710 1.00 90.38 109 VAL A N 1
ATOM 883 C CA . VAL A 1 109 ? -13.503 1.610 13.303 1.00 90.38 109 VAL A CA 1
ATOM 884 C C . VAL A 1 109 ? -13.394 1.836 14.807 1.00 90.38 109 VAL A C 1
ATOM 886 O O . VAL A 1 109 ? -13.539 0.889 15.570 1.00 90.38 109 VAL A O 1
ATOM 889 N N . LEU A 1 110 ? -13.211 3.075 15.258 1.00 90.25 110 LEU A N 1
ATOM 890 C CA . LEU A 1 110 ? -13.118 3.387 16.687 1.00 90.25 110 LEU A CA 1
ATOM 891 C C . LEU A 1 110 ? -14.416 3.040 17.431 1.00 90.25 110 LEU A C 1
ATOM 893 O O . LEU A 1 110 ? -14.369 2.463 18.518 1.00 90.25 110 LEU A O 1
ATOM 897 N N 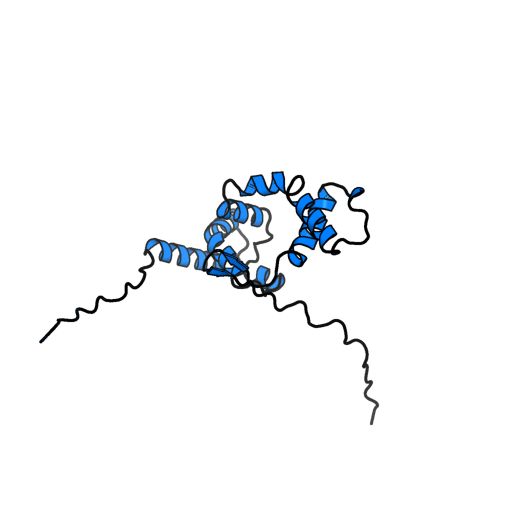. TYR A 1 111 ? -15.574 3.317 16.826 1.00 89.00 111 TYR A N 1
ATOM 898 C CA . TYR A 1 111 ? -16.879 2.938 17.368 1.00 89.00 111 TYR A CA 1
ATOM 899 C C . TYR A 1 111 ? -17.012 1.421 17.544 1.00 89.00 111 TYR A C 1
ATOM 901 O O . TYR A 1 111 ? -17.375 0.945 18.620 1.00 89.00 111 TYR A O 1
ATOM 909 N N . LEU A 1 112 ? -16.680 0.650 16.509 1.00 89.19 112 LEU A N 1
ATOM 910 C CA . LEU A 1 112 ? -16.731 -0.810 16.560 1.00 89.19 112 LEU A CA 1
ATOM 911 C C . LEU A 1 112 ? -15.689 -1.376 17.547 1.00 89.19 112 LEU A C 1
ATOM 913 O O . LEU A 1 112 ? -15.990 -2.303 18.293 1.00 89.19 112 LEU A O 1
ATOM 917 N N . ALA A 1 113 ? -14.493 -0.783 17.635 1.00 89.75 113 ALA A N 1
ATOM 918 C CA . ALA A 1 113 ? -13.465 -1.178 18.600 1.00 89.75 113 ALA A CA 1
ATOM 919 C C . ALA A 1 113 ? -13.933 -0.963 20.046 1.00 89.75 113 ALA A C 1
ATOM 921 O O . ALA A 1 113 ? -13.625 -1.772 20.924 1.00 89.75 113 ALA A O 1
ATOM 922 N N . LYS A 1 114 ? -14.702 0.108 20.289 1.00 88.62 114 LYS A N 1
ATOM 923 C CA . LYS A 1 114 ? -15.341 0.385 21.582 1.00 88.62 114 LYS A CA 1
ATOM 924 C C . LYS A 1 114 ? -16.334 -0.708 21.952 1.00 88.62 114 LYS A C 1
ATOM 926 O O . LYS A 1 114 ? -16.303 -1.190 23.079 1.00 88.62 114 LYS A O 1
ATOM 931 N N . GLN A 1 115 ? -17.186 -1.112 21.007 1.00 88.00 115 GLN A N 1
ATOM 932 C CA . GLN A 1 115 ? -18.159 -2.189 21.220 1.00 88.00 115 GLN A CA 1
ATOM 933 C C . GLN A 1 115 ? -17.481 -3.530 21.532 1.00 88.00 115 GLN A C 1
ATOM 935 O O . GLN A 1 115 ? -17.947 -4.266 22.399 1.00 88.00 115 GLN A O 1
ATOM 940 N N . ASP A 1 116 ? -16.349 -3.805 20.885 1.00 85.62 116 ASP A N 1
ATOM 941 C CA . ASP A 1 116 ? -15.565 -5.029 21.072 1.00 85.62 116 ASP A CA 1
ATOM 942 C C . ASP A 1 116 ? -14.640 -5.009 22.309 1.00 85.62 116 ASP A C 1
ATOM 944 O O . ASP A 1 116 ? -13.919 -5.980 22.542 1.00 85.62 116 ASP A O 1
ATOM 948 N N . ASN A 1 117 ? -14.621 -3.926 23.100 1.00 85.44 117 ASN A N 1
ATOM 949 C CA . ASN A 1 117 ? -13.658 -3.699 24.193 1.00 85.44 117 ASN A CA 1
ATOM 950 C C . ASN A 1 117 ? -12.181 -3.808 23.753 1.00 85.44 117 ASN A C 1
ATOM 952 O O . ASN A 1 117 ? -11.325 -4.272 24.506 1.00 85.44 117 ASN A O 1
ATOM 956 N N . LYS A 1 118 ? -11.882 -3.388 22.518 1.00 84.00 118 LYS A N 1
ATOM 957 C CA . LYS A 1 118 ? -10.530 -3.381 21.927 1.00 84.00 118 LYS A CA 1
ATOM 958 C C . LYS A 1 118 ? -9.858 -2.011 21.967 1.00 84.00 118 LYS A C 1
ATOM 960 O O . LYS A 1 118 ? -8.692 -1.900 21.597 1.00 84.00 118 LYS A O 1
ATOM 965 N N . LEU A 1 119 ? -10.578 -0.968 22.382 1.00 83.44 119 LEU A N 1
ATOM 966 C CA . LEU A 1 119 ? -9.982 0.353 22.550 1.00 83.44 119 LEU A CA 1
ATOM 967 C C . LEU A 1 119 ? -8.974 0.357 23.710 1.00 83.44 119 LEU A C 1
ATOM 969 O O . LEU A 1 119 ? -9.254 -0.223 24.762 1.00 83.44 119 LEU A O 1
ATOM 973 N N . PRO A 1 120 ? -7.829 1.046 23.556 1.00 75.94 120 PRO A N 1
ATOM 974 C CA . PRO A 1 120 ? -6.964 1.369 24.682 1.00 75.94 120 PRO A CA 1
ATOM 975 C C . PRO A 1 120 ? -7.736 2.166 25.742 1.00 75.94 120 PRO A C 1
ATOM 977 O O . PRO A 1 120 ? -8.700 2.857 25.428 1.00 75.94 120 PRO A O 1
ATOM 980 N N . SER A 1 121 ? -7.266 2.158 26.989 1.00 69.19 121 SER A N 1
ATOM 981 C CA . SER A 1 121 ? -7.832 2.971 28.080 1.00 69.19 121 SER A CA 1
ATOM 982 C C . SER A 1 121 ? -7.682 4.491 27.888 1.00 69.19 121 SER A C 1
ATOM 984 O O . SER A 1 121 ? -8.128 5.263 28.734 1.00 69.19 121 SER A O 1
ATOM 986 N N . LEU A 1 122 ? -7.036 4.926 26.803 1.00 67.81 122 LEU A N 1
ATOM 987 C CA . LEU A 1 122 ? -6.890 6.329 26.435 1.00 67.81 122 LEU A CA 1
ATOM 988 C C . LEU A 1 122 ? -8.226 6.913 25.956 1.00 67.81 122 LEU A C 1
ATOM 990 O O . LEU A 1 122 ? -8.945 6.289 25.177 1.00 67.81 122 LEU A O 1
ATOM 994 N N . SER A 1 123 ? -8.511 8.142 26.391 1.00 76.00 123 SER A N 1
ATOM 995 C CA . SER A 1 123 ? -9.626 8.957 25.898 1.00 76.00 123 SER A CA 1
ATOM 996 C C . SER A 1 123 ? -9.440 9.216 24.402 1.00 76.00 123 SER A C 1
ATOM 998 O O . SER A 1 123 ? -8.497 9.896 23.991 1.00 76.00 123 SER A O 1
ATOM 1000 N N . VAL A 1 124 ? -10.309 8.632 23.575 1.00 79.19 124 VAL A N 1
ATOM 1001 C CA . VAL A 1 124 ? -10.306 8.828 22.114 1.00 79.19 124 VAL A CA 1
ATOM 1002 C C . VAL A 1 124 ? -10.796 10.236 21.786 1.00 79.19 124 VAL A C 1
ATOM 1004 O O . VAL A 1 124 ? -10.410 10.825 20.780 1.00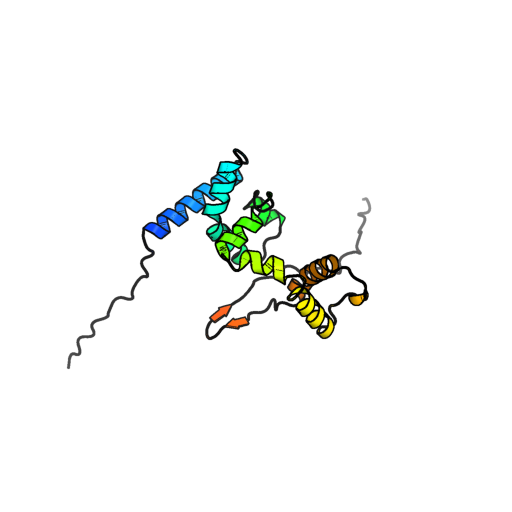 79.19 124 VAL A O 1
ATOM 1007 N N . GLU A 1 125 ? -11.643 10.790 22.645 1.00 79.31 125 GLU A N 1
ATOM 1008 C CA . GLU A 1 125 ? -12.297 12.080 22.501 1.00 79.31 125 GLU A CA 1
ATOM 1009 C C . GLU A 1 125 ? -11.290 13.243 22.460 1.00 79.31 125 GLU A C 1
ATOM 1011 O O . GLU A 1 125 ? -11.489 14.173 21.678 1.00 79.31 125 GLU A O 1
ATOM 1016 N N . ASP A 1 126 ? -10.175 13.128 23.189 1.00 83.31 126 ASP A N 1
ATOM 1017 C CA . ASP A 1 126 ? -9.130 14.159 23.293 1.00 83.31 126 ASP A CA 1
ATOM 1018 C C . ASP A 1 126 ? -8.044 14.063 22.201 1.00 83.31 126 ASP A C 1
ATOM 1020 O O . ASP A 1 126 ? -7.124 14.882 22.144 1.00 83.31 126 ASP A O 1
ATOM 1024 N N . MET A 1 127 ? -8.120 13.059 21.322 1.00 86.56 127 MET A N 1
ATOM 1025 C CA . MET A 1 127 ? -7.142 12.858 20.250 1.00 86.56 127 MET A CA 1
ATOM 1026 C C . MET A 1 127 ? -7.387 13.789 19.057 1.00 86.56 127 MET A C 1
ATOM 1028 O O . MET A 1 127 ? -8.529 14.072 18.681 1.00 86.56 127 MET A O 1
ATOM 1032 N N . THR A 1 128 ? -6.301 14.195 18.392 1.00 89.62 128 THR A N 1
ATOM 1033 C CA . THR A 1 128 ? -6.378 14.870 17.089 1.00 89.62 128 THR A CA 1
ATOM 1034 C C . THR A 1 128 ? -7.007 13.951 16.038 1.00 89.62 128 THR A C 1
ATOM 1036 O O . THR A 1 128 ? -6.995 12.726 16.170 1.00 89.62 128 THR A O 1
ATOM 1039 N N . LEU A 1 129 ? -7.549 14.540 14.969 1.00 85.75 129 LEU A N 1
ATOM 1040 C CA . LEU A 1 129 ? -8.129 13.790 13.850 1.00 85.75 129 LEU A CA 1
ATOM 1041 C C . LEU A 1 129 ? -7.127 12.794 13.238 1.00 85.75 129 LEU A C 1
ATOM 1043 O O . LEU A 1 129 ? -7.473 11.634 13.021 1.00 85.75 129 LEU A O 1
ATOM 1047 N N . ASP A 1 130 ? -5.871 13.206 13.066 1.00 86.44 130 ASP A N 1
ATOM 1048 C CA . ASP A 1 130 ? -4.811 12.333 12.552 1.00 86.44 130 ASP A CA 1
ATOM 1049 C C . ASP A 1 130 ? -4.505 11.182 13.516 1.00 86.44 130 ASP A C 1
ATOM 1051 O O . ASP A 1 130 ? -4.441 10.026 13.104 1.00 86.44 130 ASP A O 1
ATOM 1055 N N . ALA A 1 131 ? -4.407 11.461 14.821 1.00 88.50 131 ALA A N 1
ATOM 1056 C CA . ALA A 1 131 ? -4.164 10.427 15.827 1.00 88.50 131 ALA A CA 1
ATOM 1057 C C . ALA A 1 131 ? -5.312 9.406 15.901 1.00 88.50 131 ALA A C 1
ATOM 1059 O O . ALA A 1 131 ? -5.065 8.212 16.083 1.00 88.50 131 ALA A O 1
ATOM 1060 N N . LYS A 1 132 ? -6.562 9.848 15.703 1.00 89.50 132 LYS A N 1
ATOM 1061 C CA . LYS A 1 132 ? -7.723 8.954 15.558 1.00 89.50 132 LYS A CA 1
ATOM 1062 C C . LYS A 1 132 ? -7.598 8.071 14.319 1.00 89.50 132 LYS A C 1
ATOM 1064 O O . LYS A 1 132 ? -7.868 6.873 14.403 1.00 89.50 132 LYS A O 1
ATOM 1069 N N . GLY A 1 133 ? -7.173 8.650 13.195 1.00 89.88 133 GLY A N 1
ATOM 1070 C CA . GLY A 1 133 ? -6.902 7.924 11.955 1.00 89.88 133 GLY A CA 1
ATOM 1071 C C . GLY A 1 133 ? -5.849 6.831 12.137 1.00 89.88 133 GLY A C 1
ATOM 1072 O O . GLY A 1 133 ? -6.091 5.682 11.769 1.00 89.88 133 GLY A O 1
ATOM 1073 N N . GLU A 1 134 ? -4.721 7.160 12.763 1.00 89.62 134 GLU A N 1
ATOM 1074 C CA . GLU A 1 134 ? -3.642 6.205 13.046 1.00 89.62 134 GLU A CA 1
ATOM 1075 C C . GLU A 1 134 ? -4.093 5.103 14.009 1.00 89.62 134 GLU A C 1
ATOM 1077 O O . GLU A 1 134 ? -3.914 3.914 13.736 1.00 89.62 134 GLU A O 1
ATOM 1082 N N . LEU A 1 135 ? -4.764 5.466 15.107 1.00 90.50 135 LEU A N 1
ATOM 1083 C CA . LEU A 1 135 ? -5.296 4.483 16.048 1.00 90.50 135 LEU A CA 1
ATOM 1084 C C . LEU A 1 135 ? -6.266 3.520 15.348 1.00 90.50 135 LEU A C 1
ATOM 1086 O O . LEU A 1 135 ? -6.151 2.305 15.514 1.00 90.50 135 LEU A O 1
ATOM 1090 N N . ALA A 1 136 ? -7.170 4.034 14.511 1.00 90.62 136 ALA A N 1
ATOM 1091 C CA . ALA A 1 136 ? -8.074 3.205 13.722 1.00 90.62 136 ALA A CA 1
ATOM 1092 C C . ALA A 1 136 ? -7.319 2.227 12.800 1.00 90.62 136 ALA A C 1
ATOM 1094 O O . ALA A 1 136 ? -7.681 1.049 12.744 1.00 90.62 136 ALA A O 1
ATOM 1095 N N . LEU A 1 137 ? -6.241 2.663 12.132 1.00 89.81 137 LEU A N 1
ATOM 1096 C CA . LEU A 1 137 ? -5.405 1.774 11.310 1.00 89.81 137 LEU A CA 1
ATOM 1097 C C . LEU A 1 137 ? -4.791 0.634 12.134 1.00 89.81 137 LEU A C 1
ATOM 1099 O O . LEU A 1 137 ? -4.782 -0.508 11.674 1.00 89.81 137 LEU A O 1
ATOM 1103 N N . THR A 1 138 ? -4.328 0.909 13.358 1.00 87.25 138 THR A N 1
ATOM 1104 C CA . THR A 1 138 ? -3.745 -0.133 14.228 1.00 87.25 138 THR A CA 1
ATOM 1105 C C . THR A 1 138 ? -4.780 -1.136 14.745 1.00 87.25 138 THR A C 1
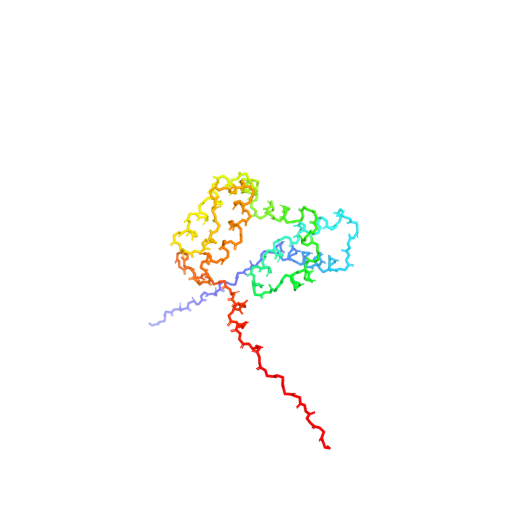ATOM 1107 O O . THR A 1 138 ? -4.462 -2.308 14.953 1.00 87.25 138 THR A O 1
ATOM 1110 N N . LEU A 1 139 ? -6.030 -0.700 14.927 1.00 88.38 139 LEU A N 1
ATOM 1111 C CA . LEU A 1 139 ? -7.112 -1.534 15.450 1.00 88.38 139 LEU A CA 1
ATOM 1112 C C . LEU A 1 139 ? -7.761 -2.399 14.370 1.00 88.38 139 LEU A C 1
ATOM 1114 O O . LEU A 1 139 ? -8.155 -3.531 14.664 1.00 88.38 139 LEU A O 1
ATOM 1118 N N . LEU A 1 140 ? -7.836 -1.910 13.128 1.00 85.31 140 LEU A N 1
ATOM 1119 C CA . LEU A 1 140 ? -8.466 -2.598 11.996 1.00 85.31 140 LEU A CA 1
ATOM 1120 C C . LEU A 1 140 ? -8.096 -4.094 11.890 1.00 85.31 140 LEU A C 1
ATOM 1122 O O . LEU A 1 140 ? -9.014 -4.919 11.860 1.00 85.31 140 LEU A O 1
ATOM 1126 N N . PRO A 1 141 ? -6.808 -4.502 11.904 1.00 81.75 141 PRO A N 1
ATOM 1127 C CA . PRO A 1 141 ? -6.425 -5.914 11.800 1.00 81.75 141 PRO A CA 1
ATOM 1128 C C . PRO A 1 141 ? -6.973 -6.804 12.923 1.00 81.75 141 PRO A C 1
ATOM 1130 O O . PRO A 1 141 ? -7.155 -8.004 12.727 1.00 81.75 141 PRO A O 1
ATOM 1133 N N . THR A 1 142 ? -7.244 -6.235 14.100 1.00 80.88 142 THR A N 1
ATOM 1134 C CA . THR A 1 142 ? -7.797 -6.963 15.257 1.00 80.88 142 THR A CA 1
ATOM 1135 C C . THR A 1 142 ? -9.317 -7.137 15.178 1.00 80.88 142 THR A C 1
ATOM 1137 O O . THR A 1 142 ? -9.906 -7.937 15.912 1.00 80.88 142 THR A O 1
ATOM 1140 N N . MET A 1 143 ? -9.972 -6.366 14.312 1.00 78.44 143 MET A N 1
ATOM 1141 C CA . MET A 1 143 ? -11.427 -6.294 14.183 1.00 78.44 143 MET A CA 1
ATOM 1142 C C . MET A 1 143 ? -11.938 -6.985 12.928 1.00 78.44 143 MET A C 1
ATOM 1144 O O . MET A 1 143 ? -13.046 -7.520 12.927 1.00 78.44 143 MET A O 1
ATOM 1148 N N . VAL A 1 144 ? -11.134 -7.007 11.867 1.00 72.19 144 VAL A N 1
ATOM 1149 C CA . VAL A 1 144 ? -11.452 -7.784 10.674 1.00 72.19 144 VAL A CA 1
ATOM 1150 C C . VAL A 1 144 ? -11.356 -9.270 11.037 1.00 72.19 144 VAL A C 1
ATOM 1152 O O . VAL A 1 144 ? -10.339 -9.699 11.588 1.00 72.19 144 VAL A O 1
ATOM 1155 N N . PRO A 1 145 ? -12.391 -10.083 10.757 1.00 60.62 145 PRO A N 1
ATOM 1156 C CA . PRO A 1 145 ? -12.324 -11.506 11.035 1.00 60.62 145 PRO A CA 1
ATOM 1157 C C . PRO A 1 145 ? -11.135 -12.120 10.289 1.00 60.62 145 PRO A C 1
ATOM 1159 O O . PRO A 1 145 ? -11.104 -12.159 9.061 1.00 60.62 145 PRO A O 1
ATOM 1162 N N . GLN A 1 146 ? -10.173 -12.663 11.043 1.00 54.91 146 GLN A N 1
ATOM 1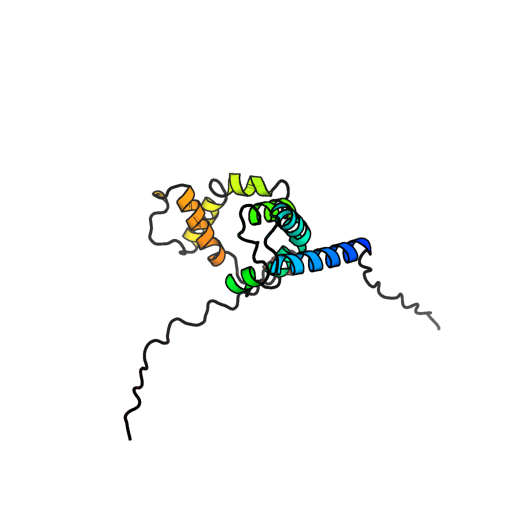163 C CA . GLN A 1 146 ? -9.136 -13.552 10.498 1.00 54.91 146 GLN A CA 1
ATOM 1164 C C . GLN A 1 146 ? -9.752 -14.839 9.923 1.00 54.91 146 GLN A C 1
ATOM 1166 O O . GLN A 1 146 ? -9.116 -15.579 9.177 1.00 54.91 146 GLN A O 1
ATOM 1171 N N . ALA A 1 147 ? -11.009 -15.115 10.274 1.00 47.22 147 ALA A N 1
ATOM 1172 C CA . ALA A 1 147 ? -11.732 -16.290 9.857 1.00 47.22 147 ALA A CA 1
ATOM 1173 C C . ALA A 1 147 ? -12.498 -16.060 8.555 1.00 47.22 147 ALA A C 1
ATOM 1175 O O . ALA A 1 147 ? -13.212 -15.081 8.354 1.00 47.22 147 ALA A O 1
ATOM 1176 N N . VAL A 1 148 ? -12.354 -17.068 7.709 1.00 50.28 148 VAL A N 1
ATOM 1177 C CA . VAL A 1 148 ? -13.150 -17.397 6.539 1.00 50.28 148 VAL A CA 1
ATOM 1178 C C . VAL A 1 148 ? -14.538 -16.747 6.512 1.00 50.28 148 VAL A C 1
ATOM 1180 O O . VAL A 1 148 ? -15.415 -17.148 7.275 1.00 50.28 148 VAL A O 1
ATOM 1183 N N . TYR A 1 149 ? -14.778 -15.823 5.581 1.00 50.91 149 TYR A N 1
ATOM 1184 C CA . TYR A 1 149 ? -16.119 -15.278 5.356 1.00 50.91 149 TYR A CA 1
ATOM 1185 C C . TYR A 1 149 ? -16.674 -15.711 3.996 1.00 50.91 149 TYR A C 1
ATOM 1187 O O . TYR A 1 149 ? -15.941 -15.992 3.039 1.00 50.91 149 TYR A O 1
ATOM 1195 N N . ARG A 1 150 ? -18.002 -15.850 3.932 1.00 48.25 150 ARG A N 1
ATOM 1196 C CA . ARG A 1 150 ? -18.723 -16.269 2.726 1.00 48.25 150 ARG A CA 1
ATOM 1197 C C . ARG A 1 150 ? -19.330 -15.058 2.037 1.00 48.25 150 ARG A C 1
ATOM 1199 O O . ARG A 1 150 ? -20.134 -14.350 2.631 1.00 48.25 150 ARG A O 1
ATOM 1206 N N . VAL A 1 151 ? -18.991 -14.874 0.765 1.00 53.91 151 VAL A N 1
ATOM 1207 C CA . VAL A 1 151 ? -19.662 -13.921 -0.125 1.00 53.91 151 VAL A CA 1
ATOM 1208 C C . VAL A 1 151 ? -20.429 -14.735 -1.162 1.00 53.91 151 VAL A C 1
ATOM 1210 O O . VAL A 1 151 ? -19.847 -15.367 -2.049 1.00 53.91 151 VAL A O 1
ATOM 1213 N N . GLY A 1 152 ? -21.753 -14.795 -1.009 1.00 70.75 152 GLY A N 1
ATOM 1214 C CA . GLY A 1 152 ? -22.605 -15.688 -1.796 1.00 70.75 152 GLY A CA 1
ATOM 1215 C C . GLY A 1 152 ? -22.204 -17.160 -1.621 1.00 70.75 152 GLY A C 1
ATOM 1216 O O . GLY A 1 152 ? -22.142 -17.671 -0.506 1.00 70.75 152 GLY A O 1
ATOM 1217 N N . LYS A 1 153 ? -21.905 -17.853 -2.730 1.00 64.62 153 LYS A N 1
ATOM 1218 C CA . LYS A 1 153 ? -21.449 -19.261 -2.725 1.00 64.62 153 LYS A CA 1
ATOM 1219 C C . LYS A 1 153 ? -19.928 -19.424 -2.579 1.00 64.62 153 LYS A C 1
ATOM 1221 O O . LYS A 1 153 ? -19.445 -20.555 -2.558 1.00 64.62 153 LYS A O 1
ATOM 1226 N N . LYS A 1 154 ? -19.154 -18.333 -2.520 1.00 40.81 154 LYS A N 1
ATOM 1227 C CA . LYS A 1 154 ? -17.685 -18.384 -2.466 1.00 40.81 154 LYS A CA 1
ATOM 1228 C C . LYS A 1 154 ? -17.192 -18.179 -1.038 1.00 40.81 154 LYS A C 1
ATOM 1230 O O . LYS A 1 154 ? -17.657 -17.299 -0.322 1.00 40.81 154 LYS A O 1
ATOM 1235 N N . THR A 1 155 ? -16.247 -19.021 -0.640 1.00 52.22 155 THR A N 1
ATOM 1236 C CA . THR A 1 155 ? -15.609 -19.005 0.679 1.00 52.22 155 THR A CA 1
ATOM 1237 C C . THR A 1 155 ? -14.229 -18.368 0.531 1.00 52.22 155 THR A C 1
ATOM 1239 O O . THR A 1 155 ? -13.404 -18.908 -0.204 1.00 52.22 155 THR A O 1
ATOM 1242 N N . ILE A 1 156 ? -13.984 -17.233 1.186 1.00 52.44 156 ILE A N 1
ATOM 1243 C CA . ILE A 1 156 ? -12.699 -16.515 1.145 1.00 52.44 156 ILE A CA 1
ATOM 1244 C C . ILE A 1 156 ? -11.960 -16.806 2.450 1.00 52.44 156 ILE A C 1
ATOM 1246 O O . ILE A 1 156 ? -12.527 -16.570 3.510 1.00 52.44 156 ILE A O 1
ATOM 1250 N N . ARG A 1 157 ? -10.726 -17.328 2.392 1.00 48.41 157 ARG A N 1
ATOM 1251 C CA . ARG A 1 157 ? -9.856 -17.511 3.571 1.00 48.41 157 ARG A CA 1
ATOM 1252 C C . ARG A 1 157 ? -8.676 -16.551 3.478 1.00 48.41 157 ARG A C 1
ATOM 1254 O O . ARG A 1 157 ? -8.023 -16.520 2.440 1.00 48.41 157 ARG A O 1
ATOM 1261 N N . HIS A 1 158 ? -8.385 -15.836 4.557 1.00 45.38 158 HIS A N 1
ATOM 1262 C CA . HIS A 1 158 ? -7.121 -15.124 4.732 1.00 45.38 158 HIS A CA 1
ATOM 1263 C C . HIS A 1 158 ? -6.261 -15.954 5.692 1.00 45.38 158 HIS A C 1
ATOM 1265 O O . HIS A 1 158 ? -6.709 -16.251 6.796 1.00 45.38 158 HIS A O 1
ATOM 1271 N N . SER A 1 159 ? -5.075 -16.407 5.274 1.00 41.91 159 SER A N 1
ATOM 1272 C CA . SER A 1 159 ? -4.176 -17.144 6.170 1.00 41.91 159 SER A CA 1
ATOM 1273 C C . SER A 1 159 ? -3.362 -16.154 7.000 1.00 41.91 159 SER A C 1
ATOM 1275 O O . SER A 1 159 ? -2.460 -15.499 6.473 1.00 41.91 159 SER A O 1
ATOM 1277 N N . ILE A 1 160 ? -3.676 -16.052 8.290 1.00 42.31 160 ILE A N 1
ATOM 1278 C CA . ILE A 1 160 ? -2.813 -15.435 9.301 1.00 42.31 160 ILE A CA 1
ATOM 1279 C C . ILE A 1 160 ? -2.636 -16.475 10.409 1.00 42.31 160 ILE A C 1
ATOM 1281 O O . ILE A 1 160 ? -3.415 -16.534 11.351 1.00 42.31 160 ILE A O 1
ATOM 1285 N N . ASP A 1 161 ? -1.611 -17.313 10.272 1.00 37.59 161 ASP A N 1
ATOM 1286 C CA . ASP A 1 161 ? -1.127 -18.200 11.336 1.00 37.59 161 ASP A CA 1
ATOM 1287 C C . ASP A 1 161 ? 0.225 -17.688 11.853 1.00 37.59 161 ASP A C 1
ATOM 1289 O O . ASP A 1 161 ? 1.208 -18.417 11.855 1.00 37.59 161 ASP A O 1
ATOM 1293 N N . VAL A 1 162 ? 0.324 -16.419 12.271 1.00 35.78 162 VAL A N 1
ATOM 1294 C CA . VAL A 1 162 ? 1.549 -15.917 12.929 1.00 35.78 162 VAL A CA 1
ATOM 1295 C C . VAL A 1 162 ? 1.244 -14.831 13.966 1.00 35.78 162 VAL A C 1
ATOM 1297 O O . VAL A 1 162 ? 1.762 -13.745 13.842 1.00 35.78 162 VAL A O 1
ATOM 1300 N N . TYR A 1 163 ? 0.417 -15.072 14.995 1.00 34.28 163 TYR A N 1
ATOM 1301 C CA . TYR A 1 163 ? 0.460 -14.255 16.240 1.00 34.28 163 TYR A CA 1
ATOM 1302 C C . TYR A 1 163 ? 0.022 -15.007 17.520 1.00 34.28 163 TYR A C 1
ATOM 1304 O O . TYR A 1 163 ? -0.303 -14.385 18.528 1.00 34.28 163 TYR A O 1
ATOM 1312 N N . LYS A 1 164 ? 0.026 -16.352 17.546 1.00 37.09 164 LYS A N 1
ATOM 1313 C CA . LYS A 1 164 ? -0.351 -17.139 18.752 1.00 37.09 164 LYS A CA 1
ATOM 1314 C C . LYS A 1 164 ? 0.722 -18.092 19.303 1.00 37.09 164 LYS A C 1
ATOM 1316 O O . LYS A 1 164 ? 0.406 -19.078 19.963 1.00 37.09 164 LYS A O 1
ATOM 1321 N N . ARG A 1 165 ? 2.000 -17.776 19.103 1.00 36.84 165 ARG A N 1
ATOM 1322 C CA . ARG A 1 165 ? 3.157 -18.366 19.808 1.00 36.84 165 ARG A CA 1
ATOM 1323 C C . ARG A 1 165 ? 4.186 -17.231 19.939 1.00 36.84 165 ARG A C 1
ATOM 1325 O O . ARG A 1 165 ? 4.642 -16.775 18.909 1.00 36.84 165 ARG A O 1
ATOM 1332 N N . HIS A 1 166 ? 4.526 -16.628 21.078 1.00 32.22 166 HIS A N 1
ATOM 1333 C CA . HIS A 1 166 ? 4.538 -17.051 22.476 1.00 32.22 166 HIS A CA 1
ATOM 1334 C C . HIS A 1 166 ? 4.430 -15.827 23.413 1.00 32.22 166 HIS A C 1
ATOM 1336 O O . HIS A 1 166 ? 5.182 -14.872 23.233 1.00 32.22 166 HIS A O 1
ATOM 1342 N N . PRO A 1 167 ? 3.621 -15.884 24.483 1.00 34.28 167 PRO A N 1
ATOM 1343 C CA . PRO A 1 167 ? 3.914 -15.174 25.720 1.00 34.28 167 PRO A CA 1
ATOM 1344 C C . PRO A 1 167 ? 4.184 -16.219 26.809 1.00 34.28 167 PRO A C 1
ATOM 1346 O O . PRO A 1 167 ? 3.256 -16.728 27.430 1.00 34.28 167 PRO A O 1
ATOM 1349 N N . GLY A 1 168 ? 5.449 -16.601 26.993 1.00 36.75 168 GLY A N 1
ATOM 1350 C CA . GLY A 1 168 ? 5.829 -17.526 28.066 1.00 36.75 168 GLY A CA 1
ATOM 1351 C C . GLY A 1 168 ? 6.997 -18.440 27.723 1.00 36.75 168 GLY A C 1
ATOM 1352 O O . GLY A 1 168 ? 6.801 -19.635 27.550 1.00 36.75 168 GLY A O 1
ATOM 1353 N N . ALA A 1 169 ? 8.200 -17.879 27.626 1.00 32.28 169 ALA A N 1
ATOM 1354 C CA . ALA A 1 169 ? 9.451 -18.618 27.803 1.00 32.28 169 ALA A CA 1
ATOM 1355 C C . ALA A 1 169 ? 10.578 -17.634 28.165 1.00 32.28 169 ALA A C 1
ATOM 1357 O O . ALA A 1 169 ? 11.557 -17.478 27.446 1.00 32.28 169 ALA A O 1
ATOM 1358 N N . ILE A 1 170 ? 10.402 -16.918 29.277 1.00 35.16 170 ILE A N 1
ATOM 1359 C CA . ILE A 1 170 ? 11.526 -16.459 30.093 1.00 35.16 170 ILE A CA 1
ATOM 1360 C C . ILE A 1 170 ? 11.383 -17.229 31.402 1.00 35.16 170 ILE A C 1
ATOM 1362 O O . ILE A 1 170 ? 10.377 -17.061 32.085 1.00 35.16 170 ILE A O 1
ATOM 1366 N N . ILE A 1 171 ? 12.343 -18.120 31.656 1.00 35.66 171 ILE A N 1
ATOM 1367 C CA . ILE A 1 171 ? 12.913 -18.597 32.932 1.00 35.66 171 ILE A CA 1
ATOM 1368 C C . ILE A 1 171 ? 13.504 -19.984 32.642 1.00 35.66 171 ILE A C 1
ATOM 1370 O O . ILE A 1 171 ? 12.786 -20.909 32.275 1.00 35.66 171 ILE A O 1
ATOM 1374 N N . GLY A 1 172 ? 14.822 -20.098 32.790 1.00 30.58 172 GLY A N 1
ATOM 1375 C CA . GLY A 1 172 ? 15.572 -21.339 32.598 1.00 30.58 172 GLY A CA 1
ATOM 1376 C C . GLY A 1 172 ? 16.987 -21.079 32.097 1.00 30.58 172 GLY A C 1
ATOM 1377 O O . GLY A 1 172 ? 17.382 -21.609 31.066 1.00 30.58 172 GLY A O 1
ATOM 1378 N N . ALA A 1 173 ? 17.718 -20.191 32.773 1.00 32.72 173 ALA A N 1
ATOM 1379 C CA . ALA A 1 173 ? 19.164 -20.137 32.639 1.00 32.72 173 ALA A CA 1
ATOM 1380 C C . ALA A 1 173 ? 19.730 -21.322 33.428 1.00 32.72 173 ALA A C 1
ATOM 1382 O O . ALA A 1 173 ? 19.860 -21.226 34.644 1.00 32.72 173 ALA A O 1
ATOM 1383 N N . ASP A 1 174 ? 20.030 -22.421 32.740 1.00 34.72 174 ASP A N 1
ATOM 1384 C CA . ASP A 1 174 ? 20.896 -23.464 33.282 1.00 34.72 174 ASP A CA 1
ATOM 1385 C C . ASP A 1 174 ? 22.335 -23.149 32.870 1.00 34.72 174 ASP A C 1
ATOM 1387 O O . ASP A 1 174 ? 22.731 -23.224 31.705 1.00 34.72 174 ASP A O 1
ATOM 1391 N N . ILE A 1 175 ? 23.082 -22.708 33.876 1.00 38.06 175 ILE A N 1
ATOM 1392 C CA . ILE A 1 175 ? 24.534 -22.582 33.901 1.00 38.06 175 ILE A CA 1
ATOM 1393 C C . ILE A 1 175 ? 25.101 -24.010 33.865 1.00 38.06 175 ILE A C 1
ATOM 1395 O O . ILE A 1 175 ? 24.736 -24.801 34.733 1.00 38.06 175 ILE A O 1
ATOM 1399 N N . PRO A 1 176 ? 25.976 -24.380 32.914 1.00 40.22 176 PRO A N 1
ATOM 1400 C CA . PRO A 1 176 ? 26.694 -25.638 33.021 1.00 40.22 176 PRO A CA 1
ATOM 1401 C C . PRO A 1 176 ? 27.867 -25.460 33.990 1.00 40.22 176 PRO A C 1
ATOM 1403 O O . PRO A 1 176 ? 28.811 -24.717 33.712 1.00 40.22 176 PRO A O 1
ATOM 1406 N N . ASP A 1 177 ? 27.773 -26.138 35.132 1.00 37.19 177 ASP A N 1
ATOM 1407 C CA . ASP A 1 177 ? 28.891 -26.349 36.044 1.00 37.19 177 ASP A CA 1
ATOM 1408 C C . ASP A 1 177 ? 29.984 -27.195 35.374 1.00 37.19 177 ASP A C 1
ATOM 1410 O O . ASP A 1 177 ? 29.725 -28.134 34.619 1.00 37.19 177 ASP A O 1
ATOM 1414 N N . HIS A 1 178 ? 31.220 -26.805 35.671 1.00 39.34 178 HIS A N 1
ATOM 1415 C CA . HIS A 1 178 ? 32.460 -27.500 35.357 1.00 39.34 178 HIS A CA 1
ATOM 1416 C C . HIS A 1 178 ? 32.507 -28.906 35.968 1.00 39.34 178 HIS A C 1
ATOM 1418 O O . HIS A 1 178 ? 32.346 -29.023 37.179 1.00 39.34 178 HIS A O 1
ATOM 1424 N N . GLU A 1 179 ? 32.906 -29.899 35.168 1.00 37.06 179 GLU A N 1
ATOM 1425 C CA . GLU A 1 179 ? 33.887 -30.941 35.529 1.00 37.06 179 GLU A CA 1
ATOM 1426 C C . GLU A 1 179 ? 34.721 -31.325 34.297 1.00 37.06 179 GLU A C 1
ATOM 1428 O O . GLU A 1 179 ? 34.130 -31.545 33.213 1.00 37.06 179 GLU A O 1
#

pLDDT: mean 75.73, std 21.63, range [30.58, 97.44]

Radius of gyration: 24.2 Å; chains: 1; bounding box: 65×65×65 Å

Secondary structure (DSSP, 8-state):
-------PPP------HHHHHHHHHHHHHHHHHHH----HHHHHHHHHHTHHHHHHHHHHTTT--HHHHHHH-TTTTSTTHHHHHHHHHHTTHHHHHHHHIIIIIIHHHHHHHHHTT-S-SS-STTS-HHHHHHHHHHHHHHHS-SS-EEETTEEE------SSS-S------------

Organism: Labeo rohita (NCBI:txid84645)